Protein AF-A0A4V3BE65-F1 (afdb_monomer)

pLDDT: mean 71.2, std 16.47, range [29.58, 95.94]

Secondary structure (DSSP, 8-state):
--HHHHHHHHTHHHHHHHHT---SHHHHHHHHHHHHTT----HHHHHHHHHHHHHHHHHHHHHHHH-SS-EEEEEEEEEETTEEEEEEEEEEETTEEEEEEEE---PPEEEETTEEEETTSPBPP-HHHHHHHHHHHHHHHHHTTT----EEEEEEE-SPPP--

Foldseek 3Di:
DAPLVVVCVVCVVVVVVQVPDPALPPVLVVQVVCVVVVHDDDPVVNVVSVLQVVQLVVVVVVCVVVCPPKDKGAQDFDDDPNDTAHFGIWIGDRQAIETEAEDRDQWDWDQDPNFIATPVRHTDDDVVVSQVVNQVRVCVVCVVVVRDGHYHYDYDYRDDHPDD

Organism: NCBI:txid198482

Mean predicted aligned error: 10.56 Å

Sequence (164 aa):
MNLCTEFINQNVDSVRLLKGGVFLDHILLEMELLYARGVEVSMNQLAKERKGHAGERMVKESLEKIVEFSYTLSDILREFEGTFVQSDFIIVHFNRLAILEVKNHCRNYELKNDEWYFSNGHKGSNPFHQLDRAKGLLAKFLKSKDICIPVWGYIVRTNEVSKL

Solvent-accessible surface area (backbone atoms only — not comparable to full-atom values): 9512 Å² total; per-residue (Å²): 133,55,72,51,56,50,52,48,62,76,36,37,66,71,48,45,60,39,74,66,46,85,54,75,46,57,67,48,50,50,52,50,52,39,44,77,70,70,42,94,64,62,64,70,57,52,55,48,43,55,34,46,53,55,26,49,49,54,51,48,62,49,45,70,74,72,46,90,80,45,52,74,39,43,47,43,73,43,76,56,94,89,40,78,37,73,40,55,29,40,37,41,46,83,73,37,37,34,38,37,42,70,45,44,54,79,67,57,74,41,81,53,96,97,38,38,22,36,79,84,74,46,80,43,83,52,66,65,62,54,47,50,52,43,40,52,52,52,48,52,53,34,49,78,69,78,43,92,58,57,67,44,72,45,82,44,67,70,46,79,67,80,79,132

InterPro domains:
  IPR011528 Nuclease-related domain, NERD [PF08378] (51-156)
  IPR011528 Nuclease-related domain, NERD [PS50965] (51-161)

Structure (mmCIF, N/CA/C/O backbone):
data_AF-A0A4V3BE65-F1
#
_entry.id   AF-A0A4V3BE65-F1
#
loop_
_atom_site.group_PDB
_atom_site.id
_atom_site.type_symbol
_atom_site.label_atom_id
_atom_site.label_alt_id
_atom_site.label_comp_id
_atom_site.label_asym_id
_atom_site.label_entity_id
_atom_site.label_seq_id
_atom_site.pdbx_PDB_ins_code
_atom_site.Cartn_x
_atom_site.Cartn_y
_atom_site.Cartn_z
_atom_site.occupancy
_atom_site.B_iso_or_equiv
_atom_site.auth_seq_id
_atom_site.auth_comp_id
_atom_site.auth_asym_id
_atom_site.auth_atom_id
_atom_site.pdbx_PDB_model_num
ATOM 1 N N . MET A 1 1 ? -4.987 2.496 29.577 1.00 46.75 1 MET A N 1
ATOM 2 C CA . MET A 1 1 ? -4.156 2.219 28.385 1.00 46.75 1 MET A CA 1
ATOM 3 C C . MET A 1 1 ? -5.123 1.963 27.235 1.00 46.75 1 MET A C 1
ATOM 5 O O . MET A 1 1 ? -6.178 1.410 27.504 1.00 46.75 1 MET A O 1
ATOM 9 N N . ASN A 1 2 ? -4.882 2.460 26.018 1.00 55.72 2 ASN A N 1
ATOM 10 C CA . ASN A 1 2 ? -5.853 2.288 24.926 1.00 55.72 2 ASN A CA 1
ATOM 11 C C . ASN A 1 2 ? -5.733 0.867 24.339 1.00 55.72 2 ASN A C 1
ATOM 13 O O . ASN A 1 2 ? -4.612 0.374 24.223 1.00 55.72 2 ASN A O 1
ATOM 17 N N . LEU A 1 3 ? -6.844 0.234 23.938 1.00 52.50 3 LEU A N 1
ATOM 18 C CA . LEU A 1 3 ? -6.884 -1.144 23.397 1.00 52.50 3 LEU A CA 1
ATOM 19 C C . LEU A 1 3 ? -5.878 -1.358 22.253 1.00 52.50 3 LEU A C 1
ATOM 21 O O . LEU A 1 3 ? -5.257 -2.409 22.131 1.00 52.50 3 LEU A O 1
ATOM 25 N N . CYS A 1 4 ? -5.670 -0.321 21.441 1.00 50.12 4 CYS A N 1
ATOM 26 C CA . CYS A 1 4 ? -4.698 -0.327 20.354 1.00 50.12 4 CYS A CA 1
ATOM 27 C C . CYS A 1 4 ? -3.244 -0.409 20.862 1.00 50.12 4 CYS A C 1
ATOM 29 O O . CYS A 1 4 ? -2.430 -1.147 20.315 1.00 50.12 4 CYS A O 1
ATOM 31 N N . THR A 1 5 ? -2.923 0.298 21.949 1.00 51.31 5 THR A N 1
ATOM 32 C CA . THR A 1 5 ? -1.605 0.252 22.598 1.00 51.31 5 THR A CA 1
ATOM 33 C C . THR A 1 5 ? -1.352 -1.111 23.242 1.00 51.31 5 THR A C 1
ATOM 35 O O . THR A 1 5 ? -0.253 -1.641 23.122 1.00 51.31 5 THR A O 1
ATOM 38 N N . GLU A 1 6 ? -2.363 -1.711 23.875 1.00 55.38 6 GLU A N 1
ATOM 39 C CA . GLU A 1 6 ? -2.263 -3.066 24.436 1.00 55.38 6 GLU A CA 1
ATOM 40 C C . GLU A 1 6 ? -2.087 -4.124 23.345 1.00 55.38 6 GLU A C 1
ATOM 42 O O . GLU A 1 6 ? -1.207 -4.968 23.474 1.00 55.38 6 GLU A O 1
ATOM 47 N N . PHE A 1 7 ? -2.827 -4.037 22.234 1.00 57.66 7 PHE A N 1
ATOM 48 C CA . PHE A 1 7 ? -2.646 -4.930 21.087 1.00 57.66 7 PHE A CA 1
ATOM 49 C C . PHE A 1 7 ? -1.230 -4.846 20.508 1.00 57.66 7 PHE A C 1
ATOM 51 O O . PHE A 1 7 ? -0.598 -5.879 20.287 1.00 57.66 7 PHE A O 1
ATOM 58 N N . ILE A 1 8 ? -0.715 -3.629 20.293 1.00 54.06 8 ILE A N 1
ATOM 59 C CA . ILE A 1 8 ? 0.652 -3.424 19.801 1.00 54.06 8 ILE A CA 1
ATOM 60 C C . ILE A 1 8 ? 1.659 -4.000 20.792 1.00 54.06 8 ILE A C 1
ATOM 62 O O . ILE A 1 8 ? 2.555 -4.715 20.367 1.00 54.06 8 ILE A O 1
ATOM 66 N N . ASN A 1 9 ? 1.501 -3.746 22.093 1.00 51.25 9 ASN A N 1
ATOM 67 C CA . ASN A 1 9 ? 2.427 -4.222 23.123 1.00 51.25 9 ASN A CA 1
ATOM 68 C C . ASN A 1 9 ? 2.381 -5.745 23.321 1.00 51.25 9 ASN A C 1
ATOM 70 O O . ASN A 1 9 ? 3.418 -6.359 23.543 1.00 51.25 9 ASN A O 1
ATOM 74 N N . GLN A 1 10 ? 1.212 -6.375 23.207 1.00 52.00 10 GLN A N 1
ATOM 75 C CA . GLN A 1 10 ? 1.071 -7.836 23.281 1.00 52.00 10 GLN A CA 1
ATOM 76 C C . GLN A 1 10 ? 1.596 -8.534 22.027 1.00 52.00 10 GLN A C 1
ATOM 78 O O . GLN A 1 10 ? 2.021 -9.683 22.083 1.00 52.00 10 GLN A O 1
ATOM 83 N N . ASN A 1 11 ? 1.586 -7.834 20.896 1.00 48.34 11 ASN A N 1
ATOM 84 C CA . ASN A 1 11 ? 2.109 -8.330 19.634 1.00 48.34 11 ASN A CA 1
ATOM 85 C C . ASN A 1 11 ? 3.429 -7.643 19.279 1.00 48.34 11 ASN A C 1
ATOM 87 O O . ASN A 1 11 ? 3.802 -7.661 18.112 1.00 48.34 11 ASN A O 1
ATOM 91 N N . VAL A 1 12 ? 4.141 -7.041 20.246 1.00 41.53 12 VAL A N 1
ATOM 92 C CA . VAL A 1 12 ? 5.307 -6.183 19.967 1.00 41.53 12 VAL A CA 1
ATOM 93 C C . VAL A 1 12 ? 6.405 -6.955 19.260 1.00 41.53 12 VAL A C 1
ATOM 95 O O . VAL A 1 12 ? 7.106 -6.352 18.466 1.00 41.53 12 VAL A O 1
ATOM 98 N N . ASP A 1 13 ? 6.529 -8.263 19.479 1.00 33.94 13 ASP A N 1
ATOM 99 C CA . ASP A 1 13 ? 7.504 -9.102 18.779 1.00 33.94 13 ASP A CA 1
ATOM 100 C C . ASP A 1 13 ? 7.045 -9.441 17.352 1.00 33.94 13 ASP A C 1
ATOM 102 O O . ASP A 1 13 ? 7.825 -9.314 16.411 1.00 33.94 13 ASP A O 1
ATOM 106 N N . SER A 1 14 ? 5.754 -9.714 17.141 1.00 36.00 14 SER A N 1
ATOM 107 C CA . SER A 1 14 ? 5.130 -9.850 15.810 1.00 36.00 14 SER A CA 1
ATOM 108 C C . SER A 1 14 ? 5.117 -8.532 15.018 1.00 36.00 14 SER A C 1
ATOM 110 O O . SER A 1 14 ? 5.163 -8.536 13.791 1.00 36.00 14 SER A O 1
ATOM 112 N N . VAL A 1 15 ? 5.065 -7.398 15.720 1.00 35.31 15 VAL A N 1
ATOM 113 C CA . VAL A 1 15 ? 5.105 -6.022 15.204 1.00 35.31 15 VAL A CA 1
ATOM 114 C C . VAL A 1 15 ? 6.552 -5.525 15.059 1.00 35.31 15 VAL A C 1
ATOM 116 O O . VAL A 1 15 ? 6.846 -4.750 14.156 1.00 35.31 15 VAL A O 1
ATOM 119 N N . ARG A 1 16 ? 7.505 -6.004 15.865 1.00 30.75 16 ARG A N 1
ATOM 120 C CA . ARG A 1 16 ? 8.954 -5.798 15.674 1.00 30.75 16 ARG A CA 1
ATOM 121 C C . ARG A 1 16 ? 9.462 -6.591 14.480 1.00 30.75 16 ARG A C 1
ATOM 123 O O . ARG A 1 16 ? 10.265 -6.055 13.726 1.00 30.75 16 ARG A O 1
ATOM 130 N N . LEU A 1 17 ? 8.924 -7.789 14.247 1.00 32.31 17 LEU A N 1
ATOM 131 C CA . LEU A 1 17 ? 9.099 -8.527 12.993 1.00 32.31 17 LEU A CA 1
ATOM 132 C C . LEU A 1 17 ? 8.570 -7.736 11.778 1.00 32.31 17 LEU A C 1
ATOM 134 O O . LEU A 1 17 ? 9.067 -7.929 10.677 1.00 32.31 17 LEU A O 1
ATOM 138 N N . LEU A 1 18 ? 7.630 -6.800 11.975 1.00 36.31 18 LEU A N 1
ATOM 139 C CA . LEU A 1 18 ? 7.170 -5.853 10.947 1.00 36.31 18 LEU A CA 1
ATOM 140 C C . LEU A 1 18 ? 8.011 -4.565 10.867 1.00 36.31 18 LEU A C 1
ATOM 142 O O . LEU A 1 18 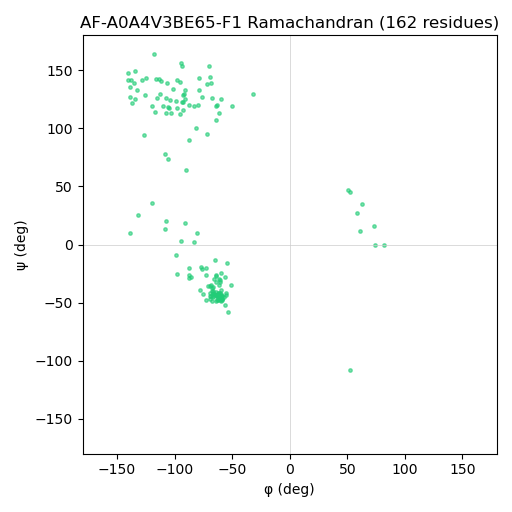? 8.101 -3.973 9.800 1.00 36.31 18 LEU A O 1
ATOM 146 N N . LYS A 1 19 ? 8.669 -4.136 11.955 1.00 33.97 19 LYS A N 1
ATOM 147 C CA . LYS A 1 19 ? 9.658 -3.037 11.931 1.00 33.97 19 LYS A CA 1
ATOM 148 C C . LYS A 1 19 ? 10.986 -3.432 11.275 1.00 33.97 19 LYS A C 1
ATOM 150 O O . LYS A 1 19 ? 11.751 -2.554 10.893 1.00 33.97 19 LYS A O 1
ATOM 155 N N . GLY A 1 20 ? 11.268 -4.732 11.181 1.00 29.58 20 GLY A N 1
ATOM 156 C CA . GLY A 1 20 ? 12.466 -5.288 10.545 1.00 29.58 20 GLY A CA 1
ATOM 157 C C . GLY A 1 20 ? 12.291 -5.684 9.076 1.00 29.58 20 GLY A C 1
ATOM 158 O O . GLY A 1 20 ? 13.223 -6.222 8.487 1.00 29.58 20 GLY A O 1
ATOM 159 N N . GLY A 1 21 ? 11.118 -5.453 8.483 1.00 34.25 21 GLY A N 1
ATOM 160 C CA . GLY A 1 21 ? 10.848 -5.804 7.093 1.00 34.25 21 GLY A CA 1
ATOM 161 C C . GLY A 1 21 ? 11.266 -4.691 6.144 1.00 34.25 21 GLY A C 1
ATOM 162 O O . GLY A 1 21 ? 10.466 -3.821 5.834 1.00 34.25 21 GLY A O 1
ATOM 163 N N . VAL A 1 22 ? 12.510 -4.725 5.674 1.00 38.78 22 VAL A N 1
ATOM 164 C CA . VAL A 1 22 ? 12.868 -4.127 4.381 1.00 38.78 22 VAL A CA 1
ATOM 165 C C . VAL A 1 22 ? 12.259 -5.045 3.323 1.00 38.78 22 VAL A C 1
ATOM 167 O O . VAL A 1 22 ? 12.850 -6.083 3.042 1.00 38.78 22 VAL A O 1
ATOM 170 N N . PHE A 1 23 ? 11.062 -4.761 2.803 1.00 47.72 23 PHE A N 1
ATOM 171 C CA . PHE A 1 23 ? 10.450 -5.658 1.811 1.00 47.72 23 PHE A CA 1
ATOM 172 C C . PHE A 1 23 ? 9.750 -4.988 0.627 1.00 47.72 23 PHE A C 1
ATOM 174 O O . PHE A 1 23 ? 9.189 -5.692 -0.209 1.00 47.72 23 PHE A O 1
ATOM 181 N N . LEU A 1 24 ? 9.902 -3.677 0.449 1.00 46.22 24 LEU A N 1
ATOM 182 C CA . LEU A 1 24 ? 9.754 -3.031 -0.860 1.00 46.22 24 LEU A CA 1
ATOM 183 C C . LEU A 1 24 ? 10.974 -3.247 -1.760 1.00 46.22 24 LEU A C 1
ATOM 185 O O . LEU A 1 24 ? 10.872 -3.181 -2.984 1.00 46.22 24 LEU A O 1
ATOM 189 N N . ASP A 1 25 ? 12.118 -3.597 -1.174 1.00 57.94 25 ASP A N 1
ATOM 190 C CA . ASP A 1 25 ? 13.360 -3.634 -1.933 1.00 57.94 25 ASP A CA 1
ATOM 191 C C . ASP A 1 25 ? 13.617 -4.959 -2.635 1.00 57.94 25 ASP A C 1
ATOM 193 O O . ASP A 1 25 ? 14.392 -4.942 -3.572 1.00 57.94 25 ASP A O 1
ATOM 197 N N . HIS A 1 26 ? 13.020 -6.103 -2.276 1.00 66.12 26 HIS A N 1
ATOM 198 C CA . HIS A 1 26 ? 13.521 -7.370 -2.837 1.00 66.12 26 HIS A CA 1
ATOM 199 C C . HIS A 1 26 ? 13.347 -7.458 -4.358 1.00 66.12 26 HIS A C 1
ATOM 201 O O . HIS A 1 26 ? 14.286 -7.844 -5.044 1.00 66.12 26 HIS A O 1
ATOM 207 N N . ILE A 1 27 ? 12.190 -7.062 -4.903 1.00 76.50 27 ILE A N 1
ATOM 208 C CA . ILE A 1 27 ? 11.957 -7.121 -6.355 1.00 76.50 27 ILE A CA 1
ATOM 209 C C . ILE A 1 27 ? 12.854 -6.111 -7.073 1.00 76.50 27 ILE A C 1
ATOM 211 O O . ILE A 1 27 ? 13.546 -6.475 -8.022 1.00 76.50 27 ILE A O 1
ATOM 215 N N . LEU A 1 28 ? 12.888 -4.855 -6.615 1.00 84.06 28 LEU A N 1
ATOM 216 C CA . LEU A 1 28 ? 13.738 -3.838 -7.228 1.00 84.06 28 LEU A CA 1
ATOM 217 C C . LEU A 1 28 ? 15.224 -4.203 -7.098 1.00 84.06 28 LEU A C 1
ATOM 219 O O . LEU A 1 28 ? 15.935 -4.185 -8.093 1.00 84.06 28 LEU A O 1
ATOM 223 N N . LEU A 1 29 ? 15.687 -4.590 -5.911 1.00 83.81 29 LEU A N 1
ATOM 224 C CA . LEU A 1 29 ? 17.059 -5.018 -5.631 1.00 83.81 29 LEU A CA 1
ATOM 225 C C . LEU A 1 29 ? 17.450 -6.226 -6.478 1.00 83.81 29 LEU A C 1
ATOM 227 O O . LEU A 1 29 ? 18.536 -6.239 -7.045 1.00 83.81 29 LEU A O 1
ATOM 231 N N . GLU A 1 30 ? 16.582 -7.229 -6.593 1.00 87.75 30 GLU A N 1
ATOM 232 C CA . GLU A 1 30 ? 16.820 -8.395 -7.438 1.00 87.75 30 GLU A CA 1
ATOM 233 C C . GLU A 1 30 ? 16.946 -7.983 -8.906 1.00 87.75 30 GLU A C 1
ATOM 235 O O . GLU A 1 30 ? 17.913 -8.362 -9.567 1.00 87.75 30 GLU A O 1
ATOM 240 N N . MET A 1 31 ? 16.043 -7.134 -9.401 1.00 87.88 31 MET A N 1
ATOM 241 C CA . MET A 1 31 ? 16.121 -6.612 -10.764 1.00 87.88 31 MET A CA 1
ATOM 242 C C . MET A 1 31 ? 17.386 -5.773 -11.004 1.00 87.88 31 MET A C 1
ATOM 244 O O . MET A 1 31 ? 18.019 -5.924 -12.047 1.00 87.88 31 MET A O 1
ATOM 248 N N . GLU A 1 32 ? 17.787 -4.925 -10.054 1.00 91.31 32 GLU A N 1
ATOM 249 C CA . GLU A 1 32 ? 19.025 -4.134 -10.113 1.00 91.31 32 GLU A CA 1
ATOM 250 C C . GLU A 1 32 ? 20.267 -5.029 -10.105 1.00 91.31 32 GLU A C 1
ATOM 252 O O . GLU A 1 32 ? 21.207 -4.799 -10.863 1.00 91.31 32 GLU A O 1
ATOM 257 N N . LEU A 1 33 ? 20.271 -6.083 -9.286 1.00 92.88 33 LEU A N 1
ATOM 258 C CA . LEU A 1 33 ? 21.357 -7.057 -9.215 1.00 92.88 33 LEU A CA 1
ATOM 259 C C . LEU A 1 33 ? 21.477 -7.876 -10.501 1.00 92.88 33 LEU A C 1
ATOM 261 O O . LEU A 1 33 ? 22.590 -8.124 -10.964 1.00 92.88 33 LEU A O 1
ATOM 265 N N . LEU A 1 34 ? 20.354 -8.314 -11.073 1.00 92.88 34 LEU A N 1
ATOM 266 C CA . LEU A 1 34 ? 20.3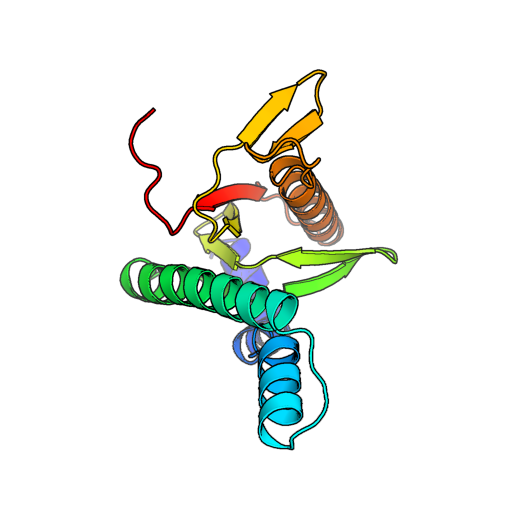24 -9.008 -12.361 1.00 92.88 34 LEU A CA 1
ATOM 267 C C . LEU A 1 34 ? 20.838 -8.088 -13.473 1.00 92.88 34 LEU A C 1
ATOM 269 O O . LEU A 1 34 ? 21.745 -8.471 -14.213 1.00 92.88 34 LEU A O 1
ATOM 273 N N . TYR A 1 35 ? 20.344 -6.850 -13.521 1.00 93.19 35 TYR A N 1
ATOM 274 C CA . TYR A 1 35 ? 20.786 -5.840 -14.478 1.00 93.19 35 TYR A CA 1
ATOM 275 C C . TYR A 1 35 ? 22.292 -5.548 -14.357 1.00 93.19 35 TYR A C 1
ATOM 277 O O . TYR A 1 35 ? 23.013 -5.576 -15.353 1.00 93.19 35 TYR A O 1
ATOM 285 N N . ALA A 1 36 ? 22.805 -5.354 -13.137 1.00 93.38 36 ALA A N 1
ATOM 286 C CA . ALA A 1 36 ? 24.227 -5.116 -12.878 1.00 93.38 36 ALA A CA 1
ATOM 287 C C . ALA A 1 36 ? 25.125 -6.308 -13.260 1.00 93.38 36 ALA A C 1
ATOM 289 O O . ALA A 1 36 ? 26.298 -6.122 -13.580 1.00 93.38 36 ALA A O 1
ATOM 290 N N . ARG A 1 37 ? 24.580 -7.531 -13.252 1.00 95.75 37 ARG A N 1
ATOM 291 C CA . ARG A 1 37 ? 25.264 -8.756 -13.699 1.00 95.75 37 ARG A CA 1
ATOM 292 C C . ARG A 1 37 ? 25.200 -8.975 -15.214 1.00 95.75 37 ARG A C 1
ATOM 294 O O . ARG A 1 37 ? 25.701 -9.989 -15.689 1.00 95.75 37 ARG A O 1
ATOM 301 N N . GLY A 1 38 ? 24.592 -8.056 -15.966 1.00 93.44 38 GLY A N 1
ATOM 302 C CA . GLY A 1 38 ? 24.404 -8.191 -17.411 1.00 93.44 38 GLY A CA 1
ATOM 303 C C . GLY A 1 38 ? 23.339 -9.219 -17.798 1.00 93.44 38 GLY A C 1
ATOM 304 O O . GLY A 1 38 ? 23.296 -9.637 -18.952 1.00 93.44 38 GLY A O 1
ATOM 305 N N . VAL A 1 39 ? 22.490 -9.639 -16.853 1.00 95.94 39 VAL A N 1
ATOM 306 C CA . VAL A 1 39 ? 21.319 -10.464 -17.162 1.00 95.94 39 VAL A CA 1
ATOM 307 C C . VAL A 1 39 ? 20.291 -9.583 -17.864 1.00 95.94 39 VAL A C 1
ATOM 309 O O . VAL A 1 39 ? 20.073 -8.435 -17.471 1.00 95.94 39 VAL A O 1
ATOM 312 N N . GLU A 1 40 ? 19.658 -10.110 -18.909 1.00 95.00 40 GLU A N 1
ATOM 313 C CA . GLU A 1 40 ? 18.596 -9.397 -19.611 1.00 95.00 40 GLU A CA 1
ATOM 314 C C . GLU A 1 40 ? 17.407 -9.157 -18.668 1.00 95.00 40 GLU A C 1
ATOM 316 O O . GLU A 1 40 ? 16.812 -10.088 -18.126 1.00 95.00 40 GLU A O 1
ATOM 321 N N . VAL A 1 41 ? 17.067 -7.884 -18.465 1.00 92.50 41 VAL A N 1
ATOM 322 C CA . VAL A 1 41 ? 15.951 -7.439 -17.625 1.00 92.50 41 VAL A CA 1
ATOM 323 C C . VAL A 1 41 ? 15.083 -6.488 -18.443 1.00 92.50 41 VAL A C 1
ATOM 325 O O . VAL A 1 41 ? 15.582 -5.647 -19.192 1.00 92.50 41 VAL A O 1
ATOM 328 N N . SER A 1 42 ? 13.761 -6.573 -18.281 1.00 94.50 42 SER A N 1
ATOM 329 C CA . SER A 1 42 ? 12.839 -5.616 -18.898 1.00 94.50 42 SER A CA 1
ATOM 330 C C . SER A 1 42 ? 13.065 -4.209 -18.335 1.00 94.50 42 SER A C 1
ATOM 332 O O . SER A 1 42 ? 12.660 -3.900 -17.213 1.00 94.50 42 SER A O 1
ATOM 334 N N . MET A 1 43 ? 13.666 -3.329 -19.140 1.00 91.69 43 MET A N 1
ATOM 335 C CA . MET A 1 43 ? 13.962 -1.946 -18.742 1.00 91.69 43 MET A CA 1
ATOM 336 C C . MET A 1 43 ? 12.705 -1.147 -18.386 1.00 91.69 43 MET A C 1
ATOM 338 O O . MET A 1 43 ? 12.734 -0.305 -17.490 1.00 91.69 43 MET A O 1
ATOM 342 N N . ASN A 1 44 ? 11.579 -1.441 -19.041 1.00 88.25 44 ASN A N 1
ATOM 343 C CA . ASN A 1 44 ? 10.292 -0.825 -18.722 1.00 88.25 44 ASN A CA 1
ATOM 344 C C . ASN A 1 44 ? 9.798 -1.235 -17.333 1.00 88.25 44 ASN A C 1
ATOM 346 O O . ASN A 1 44 ? 9.302 -0.393 -16.584 1.00 88.25 44 ASN A O 1
ATOM 350 N N . GLN A 1 45 ? 9.948 -2.515 -16.987 1.00 86.94 45 GLN A N 1
ATOM 351 C CA . GLN A 1 45 ? 9.568 -3.024 -15.676 1.00 86.94 45 GLN A CA 1
ATOM 352 C C . GLN A 1 45 ? 10.508 -2.477 -14.594 1.00 86.94 45 GLN A C 1
ATOM 354 O O . GLN A 1 45 ? 10.026 -1.953 -13.597 1.00 86.94 45 GLN A O 1
ATOM 359 N N . LEU A 1 46 ? 11.824 -2.458 -14.833 1.00 86.62 46 LEU A N 1
ATOM 360 C CA . LEU A 1 46 ? 12.798 -1.879 -13.899 1.00 86.62 46 LEU A CA 1
ATOM 361 C C . LEU A 1 46 ? 12.509 -0.393 -13.632 1.00 86.62 46 LEU A C 1
ATOM 363 O O . LEU A 1 46 ? 12.495 0.055 -12.489 1.00 86.62 46 LEU A O 1
ATOM 367 N N . ALA A 1 47 ? 12.214 0.381 -14.680 1.00 86.88 47 ALA A N 1
ATOM 368 C CA . ALA A 1 47 ? 11.851 1.789 -14.540 1.00 86.88 47 ALA A CA 1
ATOM 369 C C . ALA A 1 47 ? 10.535 1.995 -13.770 1.00 86.88 47 ALA A C 1
ATOM 371 O O . ALA A 1 47 ? 10.379 3.008 -13.084 1.00 86.88 47 ALA A O 1
ATOM 372 N N . LYS A 1 48 ? 9.582 1.063 -13.884 1.00 83.94 48 LYS A N 1
ATOM 373 C CA . LYS A 1 48 ? 8.333 1.083 -13.116 1.00 83.94 48 LYS A CA 1
ATOM 374 C C . LYS A 1 48 ? 8.594 0.803 -11.634 1.00 83.94 48 LYS A C 1
ATOM 376 O O . LYS A 1 48 ? 8.116 1.581 -10.814 1.00 83.94 48 LYS A O 1
ATOM 381 N N . GLU A 1 49 ? 9.382 -0.220 -11.309 1.00 84.44 49 GLU A N 1
ATOM 382 C CA . GLU A 1 49 ? 9.738 -0.553 -9.920 1.00 84.44 49 GLU A CA 1
ATOM 383 C C . GLU A 1 49 ? 10.530 0.582 -9.254 1.00 84.44 49 GLU A C 1
ATOM 385 O O . GLU A 1 49 ? 10.177 1.029 -8.166 1.00 84.44 49 GLU A O 1
ATOM 390 N N . ARG A 1 50 ? 11.508 1.175 -9.959 1.00 86.88 50 ARG A N 1
ATOM 391 C CA . ARG A 1 50 ? 12.231 2.373 -9.484 1.00 86.88 50 ARG A CA 1
ATOM 392 C C . ARG A 1 50 ? 11.290 3.527 -9.141 1.00 86.88 50 ARG A C 1
ATOM 394 O O . ARG A 1 50 ? 11.500 4.226 -8.151 1.00 86.88 50 ARG A O 1
ATOM 401 N N . LYS A 1 51 ? 10.263 3.754 -9.969 1.00 83.88 51 LYS A N 1
ATOM 402 C CA . LYS A 1 51 ? 9.257 4.795 -9.722 1.00 83.88 51 LYS A CA 1
ATOM 403 C C . LYS A 1 51 ? 8.385 4.459 -8.518 1.00 83.88 51 LYS A C 1
ATOM 405 O O . LYS A 1 51 ? 8.160 5.356 -7.715 1.00 83.88 51 LYS A O 1
ATOM 410 N N . GLY A 1 52 ? 7.915 3.218 -8.383 1.00 81.25 52 GLY A N 1
ATOM 411 C CA . GLY A 1 52 ? 7.159 2.766 -7.207 1.00 81.25 52 GLY A CA 1
ATOM 412 C C . GLY A 1 52 ? 7.927 3.047 -5.916 1.00 81.25 52 GLY A C 1
ATOM 413 O O . GLY A 1 52 ? 7.506 3.895 -5.127 1.00 81.25 52 GLY A O 1
ATOM 414 N N . HIS A 1 53 ? 9.139 2.493 -5.835 1.00 82.81 53 HIS A N 1
ATOM 415 C CA . HIS A 1 53 ? 10.045 2.651 -4.700 1.00 82.81 53 HIS A CA 1
ATOM 416 C C . HIS A 1 53 ? 10.345 4.123 -4.368 1.00 82.81 53 HIS A C 1
ATOM 418 O O . HIS A 1 53 ? 10.308 4.534 -3.210 1.00 82.81 53 HIS A O 1
ATOM 424 N N . ALA A 1 54 ? 10.596 4.970 -5.376 1.00 84.94 54 ALA A N 1
ATOM 425 C CA . ALA A 1 54 ? 10.836 6.396 -5.141 1.00 84.94 54 ALA A CA 1
ATOM 426 C C . ALA A 1 54 ? 9.636 7.108 -4.488 1.00 84.94 54 ALA A C 1
ATOM 428 O O . ALA A 1 54 ? 9.821 8.023 -3.685 1.00 84.94 54 ALA A O 1
ATOM 429 N N . GLY A 1 55 ? 8.408 6.700 -4.821 1.00 83.06 55 GLY A N 1
ATOM 430 C CA . GLY A 1 55 ? 7.204 7.262 -4.214 1.00 83.06 55 GLY A CA 1
ATOM 431 C C . GLY A 1 55 ? 7.016 6.801 -2.781 1.00 83.06 55 GLY A C 1
ATOM 432 O O . GLY A 1 55 ? 6.789 7.619 -1.894 1.00 83.06 55 GLY A O 1
ATOM 433 N N . GLU A 1 56 ? 7.144 5.501 -2.539 1.00 82.94 56 GLU A N 1
ATOM 434 C CA . GLU A 1 56 ? 7.029 4.934 -1.193 1.00 82.94 56 GLU A CA 1
ATOM 435 C C . GLU A 1 56 ? 8.077 5.538 -0.260 1.00 82.94 56 GLU A C 1
ATOM 437 O O . GLU A 1 56 ? 7.743 5.964 0.844 1.00 82.94 56 GLU A O 1
ATOM 442 N N . ARG A 1 57 ? 9.317 5.701 -0.736 1.00 82.56 57 ARG A N 1
ATOM 443 C CA . ARG A 1 57 ? 10.376 6.394 0.003 1.00 82.56 57 ARG A CA 1
ATOM 444 C C . ARG A 1 57 ? 9.989 7.826 0.373 1.00 82.56 57 ARG A C 1
ATOM 446 O O . ARG A 1 57 ? 10.169 8.218 1.522 1.00 82.56 57 ARG A O 1
ATOM 453 N N . MET A 1 58 ? 9.419 8.593 -0.557 1.00 82.94 58 MET A N 1
ATOM 454 C CA . MET A 1 58 ? 8.966 9.963 -0.284 1.00 82.94 58 MET A CA 1
ATOM 455 C C . MET A 1 58 ? 7.868 10.002 0.789 1.00 82.94 58 MET A C 1
ATOM 457 O O . MET A 1 58 ? 7.891 10.865 1.670 1.00 82.94 58 MET A O 1
ATOM 461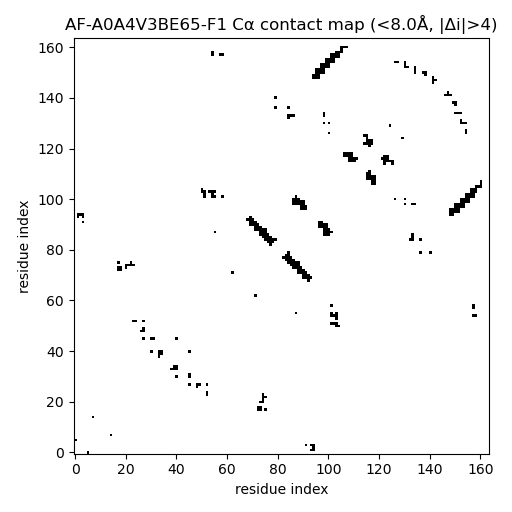 N N . VAL A 1 59 ? 6.915 9.066 0.746 1.00 82.56 59 VAL A N 1
ATOM 462 C CA . VAL A 1 59 ? 5.861 8.968 1.768 1.00 82.56 59 VAL A CA 1
ATOM 463 C C . VAL A 1 59 ? 6.459 8.568 3.108 1.00 82.56 59 VAL A C 1
ATOM 465 O O . VAL A 1 59 ? 6.161 9.215 4.108 1.00 82.56 59 VAL A O 1
ATOM 468 N N . LYS A 1 60 ? 7.350 7.575 3.134 1.00 80.31 60 LYS A N 1
ATOM 469 C CA . LYS A 1 60 ? 8.045 7.127 4.343 1.00 80.31 60 LYS A CA 1
ATOM 470 C C . LYS A 1 60 ? 8.799 8.269 5.024 1.00 80.31 60 LYS A C 1
ATOM 472 O O . LYS A 1 60 ? 8.541 8.543 6.191 1.00 80.31 60 LYS A O 1
ATOM 477 N N . GLU A 1 61 ? 9.638 8.992 4.281 1.00 80.00 61 GLU A N 1
ATOM 478 C CA . GLU A 1 61 ? 10.388 10.154 4.785 1.00 80.00 61 GLU A CA 1
ATOM 479 C C . GLU A 1 61 ? 9.458 11.274 5.290 1.00 80.00 61 GLU A C 1
ATOM 481 O O . GLU A 1 61 ? 9.810 12.025 6.200 1.00 80.00 61 GLU A O 1
ATOM 486 N N . SER A 1 62 ? 8.262 11.405 4.706 1.00 79.75 62 SER A N 1
ATOM 487 C CA . SER A 1 62 ? 7.250 12.377 5.144 1.00 79.75 62 SER A CA 1
ATOM 488 C C . SER A 1 62 ? 6.557 11.932 6.433 1.00 79.75 62 SER A C 1
ATOM 490 O O . SER A 1 62 ? 6.367 12.737 7.343 1.00 79.75 62 SER A O 1
ATOM 492 N N . LEU A 1 63 ? 6.216 10.645 6.541 1.00 76.56 63 LEU A N 1
ATOM 493 C CA . LEU A 1 63 ? 5.628 10.056 7.741 1.00 76.56 63 LEU A CA 1
ATOM 494 C C . LEU A 1 63 ? 6.602 10.118 8.920 1.00 76.56 63 LEU A C 1
ATOM 496 O O . LEU A 1 63 ? 6.204 10.534 10.001 1.00 76.56 63 LEU A O 1
ATOM 500 N N . GLU A 1 64 ? 7.882 9.807 8.719 1.00 74.31 64 GLU A N 1
ATOM 501 C CA . GLU A 1 64 ? 8.912 9.887 9.767 1.00 74.31 64 GLU A CA 1
ATOM 502 C C . GLU A 1 64 ? 9.025 11.287 10.401 1.00 74.31 64 GLU A C 1
ATOM 504 O O . GLU A 1 64 ? 9.374 11.401 11.572 1.00 74.31 64 GLU A O 1
ATOM 509 N N . LYS A 1 65 ?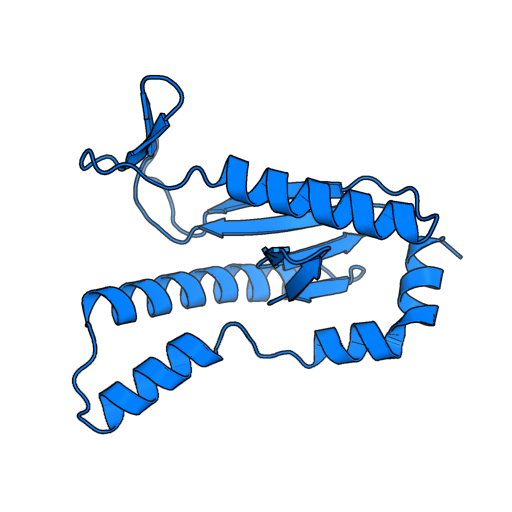 8.681 12.352 9.662 1.00 71.88 65 LYS A N 1
ATOM 510 C CA . LYS A 1 65 ? 8.708 13.744 10.153 1.00 71.88 65 LYS A CA 1
ATOM 511 C C . LYS A 1 65 ? 7.438 14.175 10.886 1.00 71.88 65 LYS A C 1
ATOM 513 O O . LYS A 1 65 ? 7.489 15.096 11.692 1.00 71.88 65 LYS A O 1
ATOM 518 N N . ILE A 1 66 ? 6.295 13.577 10.557 1.00 68.62 66 ILE A N 1
ATOM 519 C CA . ILE A 1 66 ? 4.972 13.997 11.054 1.00 68.62 66 ILE A CA 1
ATOM 520 C C . ILE A 1 66 ? 4.535 13.133 12.244 1.00 68.62 66 ILE A C 1
ATOM 522 O O . ILE A 1 66 ? 3.723 13.542 13.074 1.00 68.62 66 ILE A O 1
ATOM 526 N N . VAL A 1 67 ? 5.052 11.911 12.322 1.00 61.25 67 VAL A N 1
ATOM 527 C CA . VAL A 1 67 ? 4.470 10.847 13.126 1.00 61.25 67 VAL A CA 1
ATOM 528 C C . VAL A 1 67 ? 5.297 10.610 14.390 1.00 61.25 67 VAL A C 1
ATOM 530 O O . VAL A 1 67 ? 5.991 9.612 14.534 1.00 61.25 67 VAL A O 1
ATOM 533 N N . GLU A 1 68 ? 5.194 11.532 15.343 1.00 55.91 68 GLU A N 1
ATOM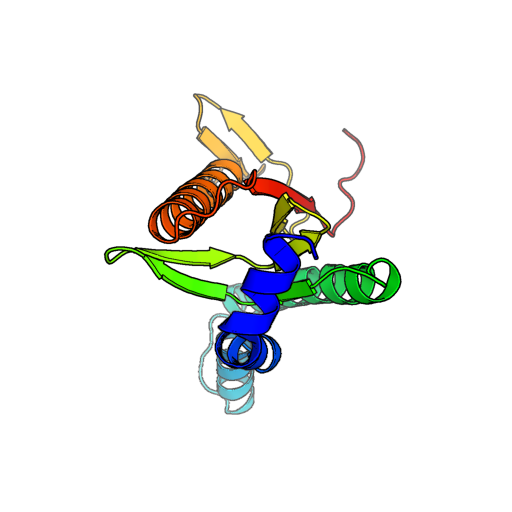 534 C CA . GLU A 1 68 ? 5.901 11.423 16.630 1.00 55.91 68 GLU A CA 1
ATOM 535 C C . GLU A 1 68 ? 5.229 10.402 17.586 1.00 55.91 68 GLU A C 1
ATOM 537 O O . GLU A 1 68 ? 5.875 9.836 18.464 1.00 55.91 68 GLU A O 1
ATOM 542 N N . PHE A 1 69 ? 3.937 10.089 17.370 1.00 49.16 69 PHE A N 1
ATOM 543 C CA . PHE A 1 69 ? 3.105 9.240 18.251 1.00 49.16 69 PHE A CA 1
ATOM 544 C C . PHE A 1 69 ? 2.312 8.144 17.525 1.00 49.16 69 PHE A C 1
ATOM 546 O O . PHE A 1 69 ? 1.241 7.732 17.982 1.00 49.16 69 PHE A O 1
ATOM 553 N N . SER A 1 70 ? 2.766 7.693 16.359 1.00 56.94 70 SER A N 1
ATOM 554 C CA . SER A 1 70 ? 2.051 6.646 15.630 1.00 56.94 70 SER A CA 1
ATOM 555 C C . SER A 1 70 ? 2.993 5.572 15.104 1.00 56.94 70 SER A C 1
ATOM 557 O O . SER A 1 70 ? 4.169 5.816 14.843 1.00 56.94 70 SER A O 1
ATOM 559 N N . TYR A 1 71 ? 2.474 4.351 15.014 1.00 62.78 71 TYR A N 1
ATOM 560 C CA . TYR A 1 71 ? 3.231 3.213 14.517 1.00 62.78 71 TYR A CA 1
ATOM 561 C C . TYR A 1 71 ? 2.926 3.052 13.036 1.00 62.78 71 TYR A C 1
ATOM 563 O O . TYR A 1 71 ? 1.804 2.706 12.671 1.00 62.78 71 TYR A O 1
ATOM 571 N N . THR A 1 72 ? 3.926 3.296 12.197 1.00 59.97 72 THR A N 1
ATOM 572 C CA . THR A 1 72 ? 3.855 2.996 10.769 1.00 59.97 72 THR A CA 1
ATOM 573 C C . THR A 1 72 ? 4.434 1.609 10.538 1.00 59.97 72 THR A C 1
ATOM 575 O O . THR A 1 72 ? 5.579 1.335 10.900 1.00 59.97 72 THR A O 1
ATOM 578 N N . LEU A 1 73 ? 3.632 0.732 9.952 1.00 65.44 73 LEU A N 1
ATOM 579 C CA . LEU A 1 73 ? 4.072 -0.526 9.373 1.00 65.44 73 LEU A CA 1
ATOM 580 C C . LEU A 1 73 ? 4.146 -0.316 7.864 1.00 65.44 73 LEU A C 1
ATOM 582 O O . LEU A 1 73 ? 3.209 0.242 7.301 1.00 65.44 73 LEU A O 1
ATOM 586 N N . SER A 1 74 ? 5.221 -0.740 7.218 1.00 59.44 74 SER A N 1
ATOM 587 C CA . SER A 1 74 ? 5.341 -0.709 5.761 1.00 59.44 74 SER A CA 1
ATOM 588 C C . SER A 1 74 ? 5.510 -2.125 5.223 1.00 59.44 74 SER A C 1
ATOM 590 O O . SER A 1 74 ? 5.795 -3.049 5.988 1.00 59.44 74 SER A O 1
ATOM 592 N N . ASP A 1 75 ? 5.307 -2.293 3.922 1.00 59.81 75 ASP A N 1
ATOM 593 C CA . ASP A 1 75 ? 5.724 -3.494 3.185 1.00 59.81 75 ASP A CA 1
ATOM 594 C C . ASP A 1 75 ? 5.011 -4.758 3.684 1.00 59.81 75 ASP A C 1
ATOM 596 O O . ASP A 1 75 ? 5.568 -5.858 3.750 1.00 59.81 75 ASP A O 1
ATOM 600 N N . ILE A 1 76 ? 3.748 -4.604 4.087 1.00 63.66 76 ILE A N 1
ATOM 601 C CA . ILE A 1 76 ? 2.986 -5.708 4.652 1.00 63.66 76 ILE A CA 1
ATOM 602 C C . ILE A 1 76 ? 2.456 -6.552 3.505 1.00 63.66 76 ILE A C 1
ATOM 604 O O . ILE A 1 76 ? 1.421 -6.230 2.929 1.00 63.66 76 ILE A O 1
ATOM 608 N N . LEU A 1 77 ? 3.136 -7.667 3.236 1.00 58.34 77 LEU A N 1
ATOM 609 C CA . LEU A 1 77 ? 2.561 -8.805 2.531 1.00 58.34 77 LEU A CA 1
ATOM 610 C C . LEU A 1 77 ? 1.989 -9.787 3.559 1.00 58.34 77 LEU A C 1
ATOM 612 O O . LEU A 1 77 ? 2.711 -10.351 4.390 1.00 58.34 77 LEU A O 1
ATOM 616 N N . ARG A 1 78 ? 0.671 -9.981 3.537 1.00 60.56 78 ARG A N 1
ATOM 617 C CA . ARG A 1 78 ? -0.015 -10.911 4.442 1.00 60.56 78 ARG A CA 1
ATOM 618 C C . ARG A 1 78 ? -0.977 -11.794 3.683 1.00 60.56 78 ARG A C 1
ATOM 620 O O . ARG A 1 78 ? -1.789 -11.303 2.907 1.00 60.56 78 ARG A O 1
ATOM 627 N N . GLU A 1 79 ? -0.907 -13.084 3.966 1.00 58.12 79 GLU A N 1
ATOM 628 C CA . GLU A 1 79 ? -1.921 -14.035 3.546 1.00 58.12 79 GLU A CA 1
ATOM 629 C C . GLU A 1 79 ? -3.076 -14.014 4.550 1.00 58.12 79 GLU A C 1
ATOM 631 O O . GLU A 1 79 ? -2.903 -14.305 5.734 1.00 58.12 79 GLU A O 1
ATOM 636 N N . PHE A 1 80 ? -4.261 -13.662 4.071 1.00 59.97 80 PHE A N 1
ATOM 637 C CA . PHE A 1 80 ? -5.508 -13.806 4.804 1.00 59.97 80 PHE A CA 1
ATOM 638 C C . PHE A 1 80 ? -6.396 -14.776 4.040 1.00 59.97 80 PHE A C 1
ATOM 640 O O . PHE A 1 80 ? -6.822 -14.475 2.928 1.00 59.97 80 PHE A O 1
ATOM 647 N N . GLU A 1 81 ? -6.659 -15.941 4.638 1.00 61.53 81 GLU A N 1
ATOM 648 C CA . GLU A 1 81 ? -7.546 -16.968 4.067 1.00 61.53 81 GLU A CA 1
ATOM 649 C C . GLU A 1 81 ? -7.176 -17.347 2.618 1.00 61.53 81 GLU A C 1
ATOM 651 O O . GLU A 1 81 ? -8.033 -17.403 1.738 1.00 61.53 81 GLU A O 1
ATOM 656 N N . GLY A 1 82 ? -5.885 -17.553 2.342 1.00 61.03 82 GLY A N 1
ATOM 657 C CA . GLY A 1 82 ? -5.402 -17.879 0.996 1.00 61.03 82 GLY A CA 1
ATOM 658 C C . GLY A 1 82 ? -5.216 -16.678 0.064 1.00 61.03 82 GLY A C 1
ATOM 659 O O . GLY A 1 82 ? -4.812 -16.857 -1.082 1.00 61.03 82 GLY A O 1
ATOM 660 N N . THR A 1 83 ? -5.504 -15.451 0.514 1.00 58.50 83 THR A N 1
ATOM 661 C CA . THR A 1 83 ? -5.340 -14.232 -0.292 1.00 58.50 83 THR A CA 1
ATOM 662 C C . THR A 1 83 ? -4.190 -13.383 0.228 1.00 58.50 83 THR A C 1
ATOM 664 O O . THR A 1 83 ? -4.246 -12.877 1.348 1.00 58.50 83 THR A O 1
ATOM 667 N N . PHE A 1 84 ? -3.175 -13.163 -0.606 1.00 61.22 84 PHE A N 1
ATOM 668 C CA . PHE A 1 84 ? -2.109 -12.212 -0.310 1.00 61.22 84 PHE A CA 1
ATOM 669 C C . PHE A 1 84 ? -2.586 -10.773 -0.516 1.00 61.22 84 PHE A C 1
ATOM 671 O O . PHE A 1 84 ? -3.088 -10.409 -1.580 1.00 61.22 84 PHE A O 1
ATOM 678 N N . VAL A 1 85 ? -2.406 -9.949 0.509 1.00 63.53 85 VAL A N 1
ATOM 679 C CA . VAL A 1 85 ? -2.636 -8.506 0.471 1.00 63.53 85 VAL A CA 1
ATOM 680 C C . VAL A 1 85 ? -1.311 -7.818 0.692 1.00 63.53 85 VAL A C 1
ATOM 682 O O . VAL A 1 85 ? -0.650 -8.080 1.696 1.00 63.53 85 VAL A O 1
ATOM 685 N N . GLN A 1 86 ? -0.968 -6.932 -0.235 1.00 66.25 86 GLN A N 1
ATOM 686 C CA . GLN A 1 86 ? 0.088 -5.952 -0.055 1.00 66.25 86 GLN A CA 1
ATOM 687 C C . GLN A 1 86 ? -0.537 -4.635 0.414 1.00 66.25 86 GLN A C 1
ATOM 689 O O . GLN A 1 86 ? -1.623 -4.256 -0.031 1.00 66.25 86 GLN A O 1
ATOM 694 N N . SER A 1 87 ? 0.112 -3.956 1.348 1.00 72.31 87 SER A N 1
ATOM 695 C CA . SER A 1 87 ? -0.217 -2.582 1.725 1.00 72.31 87 SER A CA 1
ATOM 696 C C . SER A 1 87 ? 1.075 -1.814 1.935 1.00 72.31 87 SER A C 1
ATOM 698 O O . SER A 1 87 ? 1.920 -2.261 2.714 1.00 72.31 87 SER A O 1
ATOM 700 N N . ASP A 1 88 ? 1.206 -0.672 1.258 1.00 75.25 88 ASP A N 1
ATOM 701 C CA . ASP A 1 88 ? 2.446 0.108 1.274 1.00 75.25 88 ASP A CA 1
ATOM 702 C C . ASP A 1 88 ? 2.703 0.674 2.670 1.00 75.25 88 ASP A C 1
ATOM 704 O O . ASP A 1 88 ? 3.802 0.537 3.202 1.00 75.25 88 ASP A O 1
ATOM 708 N N . PHE A 1 89 ? 1.665 1.228 3.314 1.00 79.94 89 PHE A N 1
ATOM 709 C CA . PHE A 1 89 ? 1.736 1.644 4.715 1.00 79.94 89 PHE A CA 1
ATOM 710 C C . PHE A 1 89 ? 0.452 1.332 5.488 1.00 79.94 89 PHE A C 1
ATOM 712 O O . PHE A 1 89 ? -0.656 1.546 5.002 1.00 79.94 89 PHE A O 1
ATOM 719 N N . ILE A 1 90 ? 0.597 0.906 6.741 1.00 81.25 90 ILE A N 1
ATOM 720 C CA . ILE A 1 90 ? -0.463 0.863 7.748 1.00 81.25 90 ILE A CA 1
ATOM 721 C C . ILE A 1 90 ? -0.041 1.748 8.915 1.00 81.25 90 ILE A C 1
ATOM 723 O O . ILE A 1 90 ? 0.961 1.494 9.576 1.00 81.25 90 ILE A O 1
ATOM 727 N N . ILE A 1 91 ? -0.828 2.778 9.185 1.00 79.31 91 ILE A N 1
ATOM 728 C CA . ILE A 1 91 ? -0.603 3.738 10.258 1.00 79.31 91 ILE A CA 1
ATOM 729 C C . ILE A 1 91 ? -1.560 3.422 11.397 1.00 79.31 91 ILE A C 1
ATOM 731 O O . ILE A 1 91 ? -2.780 3.407 11.210 1.00 79.31 91 ILE A O 1
ATOM 735 N N . VAL A 1 92 ? -1.007 3.209 12.587 1.00 76.81 92 VAL A N 1
ATOM 736 C CA . VAL A 1 92 ? -1.773 3.051 13.821 1.00 76.81 92 VAL A CA 1
ATOM 737 C C . VAL A 1 92 ? -1.706 4.335 14.627 1.00 76.81 92 VAL A C 1
ATOM 739 O O . VAL A 1 92 ? -0.648 4.690 15.147 1.00 76.81 92 VAL A O 1
ATOM 742 N N . HIS A 1 93 ? -2.843 5.018 14.759 1.00 70.94 93 HIS A N 1
ATOM 743 C CA . HIS A 1 93 ? -2.926 6.279 15.485 1.00 70.94 93 HIS A CA 1
ATOM 744 C C . HIS A 1 93 ? -4.176 6.329 16.369 1.00 70.94 93 HIS A C 1
ATOM 746 O O . HIS A 1 93 ? -5.310 6.191 15.903 1.00 70.94 93 HIS A O 1
ATOM 752 N N . PHE A 1 94 ? -3.961 6.526 17.672 1.00 72.81 94 PHE A N 1
ATOM 753 C CA . PHE A 1 94 ? -4.987 6.441 18.714 1.00 72.81 94 PHE A CA 1
ATOM 754 C C . PHE A 1 94 ? -5.789 5.128 18.676 1.00 72.81 94 PHE A C 1
ATOM 756 O O . PHE A 1 94 ? -5.275 4.091 19.080 1.00 72.81 94 PHE A O 1
ATOM 763 N N . ASN A 1 95 ? -7.056 5.179 18.251 1.00 76.44 95 ASN A N 1
ATOM 764 C CA . ASN A 1 95 ? -7.964 4.033 18.144 1.00 76.44 95 ASN A CA 1
ATOM 765 C C . ASN A 1 95 ? -8.425 3.830 16.694 1.00 76.44 95 ASN A C 1
ATOM 767 O O . ASN A 1 95 ? -9.597 3.557 16.439 1.00 76.44 95 ASN A O 1
ATOM 771 N N . ARG A 1 96 ? -7.537 4.096 15.733 1.00 77.56 96 ARG A N 1
ATOM 772 C CA . ARG A 1 96 ? -7.818 4.016 14.298 1.00 77.56 96 ARG A CA 1
ATOM 773 C C . ARG A 1 96 ? -6.624 3.417 13.567 1.00 77.56 96 ARG A C 1
ATOM 775 O O . ARG A 1 96 ? -5.475 3.647 13.945 1.00 77.56 96 ARG A O 1
ATOM 782 N N . LEU A 1 97 ? -6.928 2.699 12.494 1.00 85.25 97 LEU A N 1
ATOM 783 C CA . LEU A 1 97 ? -5.951 2.254 11.510 1.00 85.25 97 LEU A CA 1
ATOM 784 C C . LEU A 1 97 ? -6.195 2.979 10.195 1.00 85.25 97 LEU A C 1
ATOM 786 O O . LEU A 1 97 ? -7.345 3.160 9.796 1.00 85.25 97 LEU A O 1
ATOM 790 N N . ALA A 1 98 ? -5.125 3.364 9.514 1.00 83.88 98 ALA A N 1
ATOM 791 C CA . ALA A 1 98 ? -5.180 3.889 8.160 1.00 83.88 98 ALA A CA 1
ATOM 792 C C . ALA A 1 98 ? -4.252 3.080 7.258 1.00 83.88 98 ALA A C 1
ATOM 794 O O . ALA A 1 9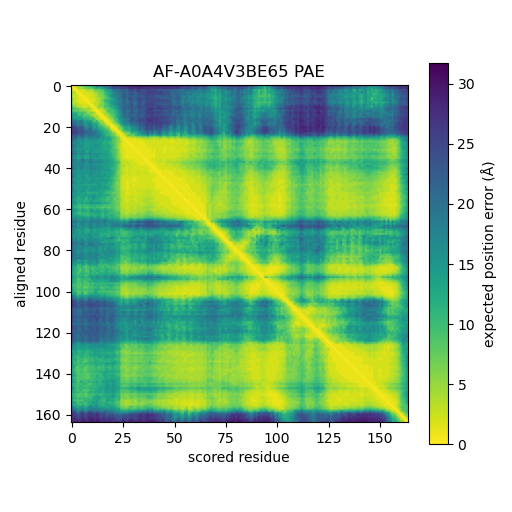8 ? -3.085 2.906 7.584 1.00 83.88 98 ALA A O 1
ATOM 795 N N . ILE A 1 99 ? -4.766 2.604 6.129 1.00 85.81 99 ILE A N 1
ATOM 796 C CA . ILE A 1 99 ? -3.967 2.028 5.049 1.00 85.81 99 ILE A CA 1
ATOM 797 C C . ILE A 1 99 ? -3.652 3.148 4.059 1.00 85.81 99 ILE A C 1
ATOM 799 O O . ILE A 1 99 ? -4.566 3.854 3.624 1.00 85.81 99 ILE A O 1
ATOM 803 N N . LEU A 1 100 ? -2.383 3.320 3.706 1.00 84.31 100 LEU A N 1
ATOM 804 C CA . LEU A 1 100 ? -1.970 4.189 2.613 1.00 84.31 100 LEU A CA 1
ATOM 805 C C . LEU A 1 100 ? -1.507 3.330 1.441 1.00 84.31 100 LEU A C 1
ATOM 807 O O . LEU A 1 100 ? -0.619 2.496 1.596 1.00 84.31 100 LEU A O 1
ATOM 811 N N . GLU A 1 101 ? -2.103 3.583 0.283 1.00 83.88 101 GLU A N 1
ATOM 812 C CA . GLU A 1 101 ? -1.695 3.041 -1.010 1.00 83.88 101 GLU A CA 1
ATOM 813 C C . GLU A 1 101 ? -0.988 4.155 -1.791 1.00 83.88 101 GLU A C 1
ATOM 815 O O . GLU A 1 101 ? -1.595 5.184 -2.109 1.00 83.88 101 GLU A O 1
ATOM 820 N N . VAL A 1 102 ? 0.289 3.981 -2.107 1.00 83.00 102 VAL A N 1
ATOM 821 C CA . VAL A 1 102 ? 1.119 4.971 -2.787 1.00 83.00 102 VAL A CA 1
ATOM 822 C C . VAL A 1 102 ? 1.070 4.762 -4.294 1.00 83.00 102 VAL A C 1
ATOM 824 O O . VAL A 1 102 ? 1.271 3.677 -4.832 1.00 83.00 102 VAL A O 1
ATOM 827 N N . LYS A 1 103 ? 0.805 5.844 -5.029 1.00 82.44 103 LYS A N 1
ATOM 828 C CA . LYS A 1 103 ? 0.760 5.826 -6.494 1.00 82.44 103 LYS A CA 1
ATOM 829 C C . LYS A 1 103 ? 1.664 6.898 -7.082 1.00 82.44 103 LYS A C 1
ATOM 831 O O . LYS A 1 103 ? 1.240 8.027 -7.343 1.00 82.44 103 LYS A O 1
ATOM 836 N N . ASN A 1 104 ? 2.896 6.506 -7.401 1.00 75.31 104 ASN A N 1
ATOM 837 C CA . ASN A 1 104 ? 3.905 7.393 -7.979 1.00 75.31 104 ASN A CA 1
ATOM 838 C C . ASN A 1 104 ? 3.892 7.430 -9.513 1.00 75.31 104 ASN A C 1
ATOM 840 O O . ASN A 1 104 ? 4.830 7.021 -10.199 1.00 75.31 104 ASN A O 1
ATOM 844 N N . HIS A 1 105 ? 2.794 7.912 -10.081 1.00 67.81 105 HIS A N 1
ATOM 845 C CA . HIS A 1 105 ? 2.632 8.007 -11.530 1.00 67.81 105 HIS A CA 1
ATOM 846 C C . HIS A 1 105 ? 1.955 9.323 -11.920 1.00 67.81 105 HIS A C 1
ATOM 848 O O . HIS A 1 105 ? 0.965 9.744 -11.319 1.00 67.81 105 HIS A O 1
ATOM 854 N N . CYS A 1 106 ? 2.491 9.966 -12.958 1.00 57.72 106 CYS A N 1
ATOM 855 C CA . CYS A 1 106 ? 2.031 11.269 -13.450 1.00 57.72 106 CYS A CA 1
ATOM 856 C C . CYS A 1 106 ? 0.782 11.176 -14.341 1.00 57.72 106 CYS A C 1
ATOM 858 O O . CYS A 1 106 ? 0.454 12.126 -15.041 1.00 57.72 106 CYS A O 1
ATOM 860 N N . ARG A 1 107 ? 0.130 10.010 -14.415 1.00 64.88 107 ARG A N 1
ATOM 861 C CA . ARG A 1 107 ? -0.971 9.797 -15.356 1.00 64.88 107 ARG A CA 1
ATOM 862 C C . ARG A 1 107 ? -2.298 10.151 -14.709 1.00 64.88 107 ARG A C 1
ATOM 864 O O . ARG A 1 107 ? -2.596 9.706 -13.598 1.00 64.88 107 ARG A O 1
ATOM 871 N N . ASN A 1 108 ? -3.100 10.917 -15.433 1.00 62.31 108 ASN A N 1
ATOM 872 C CA . ASN A 1 108 ? -4.502 11.088 -15.105 1.00 62.31 108 ASN A CA 1
ATOM 873 C C . ASN A 1 108 ? -5.238 9.777 -15.374 1.00 62.31 108 ASN A C 1
ATOM 875 O O . ASN A 1 108 ? -4.902 9.030 -16.300 1.00 62.31 108 ASN A O 1
ATOM 879 N N . TYR A 1 109 ? -6.211 9.507 -14.516 1.00 66.94 109 TYR A N 1
ATOM 880 C CA . TYR A 1 109 ? -7.160 8.438 -14.730 1.00 66.94 109 TYR A CA 1
ATOM 881 C C . TYR A 1 109 ? -8.433 9.016 -15.331 1.00 66.94 109 TYR A C 1
ATOM 883 O O . TYR A 1 109 ? -8.884 10.081 -14.917 1.00 66.94 109 TYR A O 1
ATOM 891 N N . GLU A 1 110 ? -9.026 8.275 -16.252 1.00 70.44 110 GLU A N 1
ATOM 892 C CA . GLU A 1 110 ? -10.364 8.520 -16.767 1.00 70.44 110 GLU A CA 1
ATOM 893 C C . GLU A 1 110 ? -11.268 7.372 -16.320 1.00 70.44 110 GLU A C 1
ATOM 895 O O . GLU A 1 110 ? -10.929 6.201 -16.505 1.00 70.44 110 GLU A O 1
ATOM 900 N N . LEU A 1 111 ? -12.417 7.703 -15.734 1.00 69.31 111 LEU A N 1
ATOM 901 C CA . LEU A 1 111 ? -13.461 6.727 -15.442 1.00 69.31 111 LEU A CA 1
ATOM 902 C C . LEU A 1 111 ? -14.367 6.608 -16.672 1.00 69.31 111 LEU A C 1
ATOM 904 O O . LEU A 1 111 ? -14.966 7.597 -17.094 1.00 69.31 111 LEU A O 1
ATOM 908 N N . LYS A 1 112 ? -14.467 5.411 -17.255 1.00 71.62 112 LYS A N 1
ATOM 909 C CA . LYS A 1 112 ? -15.380 5.111 -18.369 1.00 71.62 112 LYS A CA 1
ATOM 910 C C . LYS A 1 112 ? -16.089 3.796 -18.081 1.00 71.62 112 LYS A C 1
ATOM 912 O O . LYS A 1 112 ? -15.419 2.792 -17.879 1.00 71.62 112 LYS A O 1
ATOM 917 N N . ASN A 1 113 ? -17.423 3.792 -18.096 1.00 72.38 113 ASN A N 1
ATOM 918 C CA . ASN A 1 113 ? -18.241 2.591 -17.869 1.00 72.38 113 ASN A CA 1
ATOM 919 C C . ASN A 1 113 ? -17.846 1.818 -16.591 1.00 72.38 113 ASN A C 1
ATOM 921 O O . ASN A 1 113 ? -17.625 0.614 -16.651 1.00 72.38 113 ASN A O 1
ATOM 925 N N . ASP A 1 114 ? -17.675 2.525 -15.468 1.00 69.62 114 ASP A N 1
ATOM 926 C CA . ASP A 1 114 ? -17.209 1.984 -14.173 1.00 69.62 114 ASP A CA 1
ATOM 927 C C . ASP A 1 114 ? -15.806 1.350 -14.175 1.00 69.62 114 ASP A C 1
ATOM 929 O O . ASP A 1 114 ? -15.364 0.743 -13.195 1.00 69.62 114 ASP A O 1
ATOM 933 N N . GLU A 1 115 ? -15.048 1.547 -15.251 1.00 70.31 115 GLU A N 1
ATOM 934 C CA . GLU A 1 115 ? -13.690 1.053 -15.401 1.00 70.31 115 GLU A CA 1
ATOM 935 C C . GLU A 1 115 ? -12.685 2.204 -15.461 1.00 70.31 115 GLU A C 1
ATOM 937 O O . GLU A 1 115 ? -12.931 3.270 -16.031 1.00 70.31 115 GLU A O 1
ATOM 942 N N . TRP A 1 116 ? -11.528 1.985 -14.837 1.00 71.19 116 TRP A N 1
ATOM 943 C CA . TRP A 1 116 ? -10.463 2.976 -14.755 1.00 71.19 116 TRP A CA 1
ATOM 944 C C . TRP A 1 116 ? -9.514 2.807 -15.932 1.00 71.19 116 TRP A C 1
ATOM 946 O O . TRP A 1 116 ? -8.943 1.737 -16.143 1.00 71.19 116 TRP A O 1
ATOM 956 N N . TYR A 1 117 ? -9.309 3.884 -16.675 1.00 71.25 117 TYR A N 1
ATOM 957 C CA . TYR A 1 117 ? -8.391 3.941 -17.801 1.00 71.25 117 TYR A CA 1
ATOM 958 C C . TYR A 1 117 ? -7.281 4.938 -17.507 1.00 71.25 117 TYR A C 1
ATOM 960 O O . TYR A 1 117 ? -7.501 5.992 -16.916 1.00 71.25 117 TYR A O 1
ATOM 968 N N . PHE A 1 118 ? -6.070 4.620 -17.939 1.00 68.94 118 PHE A N 1
ATOM 969 C CA . PHE A 1 118 ? -5.031 5.624 -18.096 1.00 68.94 118 PHE A CA 1
ATOM 970 C C . PHE A 1 118 ? -5.383 6.535 -19.277 1.00 68.94 118 PHE A C 1
ATOM 972 O O . PHE A 1 118 ? -6.008 6.094 -20.241 1.00 68.94 118 PHE A O 1
ATOM 979 N N . SER A 1 119 ? -4.897 7.776 -19.257 1.00 67.06 119 SER A N 1
ATOM 980 C CA . SER A 1 119 ? -5.080 8.747 -20.352 1.00 67.06 119 SER A CA 1
ATOM 981 C C . SER A 1 119 ? -4.617 8.264 -21.740 1.00 67.06 119 SER A C 1
ATOM 983 O O . SER A 1 119 ? -5.006 8.827 -22.755 1.00 67.06 119 SER A O 1
ATOM 985 N N . ASN A 1 120 ? -3.812 7.199 -21.818 1.00 67.38 120 ASN A N 1
ATOM 986 C CA . ASN A 1 120 ? -3.417 6.548 -23.071 1.00 67.38 120 ASN A CA 1
ATOM 987 C C . ASN A 1 120 ? -4.365 5.402 -23.496 1.00 67.38 120 ASN A C 1
ATOM 989 O O . ASN A 1 120 ? -3.949 4.515 -24.243 1.00 67.38 120 ASN A O 1
ATOM 993 N N . GLY A 1 121 ? -5.58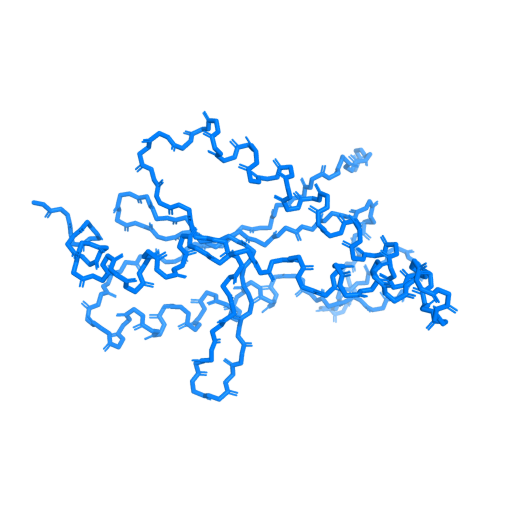6 5.354 -22.955 1.00 69.81 121 GLY A N 1
ATOM 994 C CA . GLY A 1 121 ? -6.624 4.373 -23.290 1.00 69.81 121 GLY A CA 1
ATOM 995 C C . GLY A 1 121 ? -6.407 2.965 -22.729 1.00 69.81 121 GLY A C 1
ATOM 996 O O . GLY A 1 121 ? -7.244 2.093 -22.943 1.00 69.81 121 GLY A O 1
ATOM 997 N N . HIS A 1 122 ? -5.315 2.719 -22.000 1.00 74.38 122 HIS A N 1
ATOM 998 C CA . HIS A 1 122 ? -5.071 1.412 -21.393 1.00 74.38 122 HIS A CA 1
ATOM 999 C C . HIS A 1 122 ? -5.897 1.260 -20.120 1.00 74.38 122 HIS A C 1
ATOM 1001 O O . HIS A 1 122 ? -5.877 2.138 -19.257 1.00 74.38 122 HIS A O 1
ATOM 1007 N N . LYS A 1 123 ? -6.577 0.122 -19.973 1.00 72.12 123 LYS A N 1
ATOM 1008 C CA . LYS A 1 123 ? -7.303 -0.215 -18.749 1.00 72.12 123 LYS A CA 1
ATOM 1009 C C . LYS A 1 123 ? -6.315 -0.368 -17.590 1.00 72.12 123 LYS A C 1
ATOM 1011 O O . LYS A 1 123 ? -5.403 -1.192 -17.643 1.00 72.12 123 LYS A O 1
ATOM 1016 N N . GLY A 1 124 ? -6.475 0.460 -16.567 1.00 67.75 124 GLY A N 1
ATOM 1017 C CA . GLY A 1 124 ? -5.704 0.400 -15.334 1.00 67.75 124 GLY A CA 1
ATOM 1018 C C . GLY A 1 124 ? -6.426 -0.436 -14.282 1.00 67.75 124 GLY A C 1
ATOM 1019 O O . GLY A 1 124 ? -7.652 -0.532 -14.270 1.00 67.75 124 GLY A O 1
ATOM 1020 N N . SER A 1 125 ? -5.675 -1.031 -13.356 1.00 69.50 125 SER A N 1
ATOM 1021 C CA . SER A 1 125 ? -6.280 -1.584 -12.144 1.00 69.50 125 SER A CA 1
ATOM 1022 C C . SER A 1 125 ? -6.816 -0.436 -11.286 1.00 69.50 125 SER A C 1
ATOM 1024 O O . SER A 1 125 ? -6.049 0.469 -10.959 1.00 69.50 125 SER A O 1
ATOM 1026 N N . ASN A 1 126 ? -8.093 -0.477 -10.895 1.00 76.19 126 ASN A N 1
ATOM 1027 C CA . ASN A 1 126 ? -8.677 0.540 -10.021 1.00 76.19 126 ASN A CA 1
ATOM 1028 C C . ASN A 1 126 ? -7.948 0.545 -8.655 1.00 76.19 126 ASN A C 1
ATOM 1030 O O . ASN A 1 126 ? -8.083 -0.431 -7.906 1.00 76.19 126 ASN A O 1
ATOM 1034 N N . PRO A 1 127 ? -7.208 1.615 -8.301 1.00 76.31 127 PRO A N 1
ATOM 1035 C CA . PRO A 1 127 ? -6.496 1.681 -7.027 1.00 76.31 127 PRO A CA 1
ATOM 1036 C C . PRO A 1 127 ? -7.453 1.676 -5.825 1.00 76.31 127 PRO A C 1
ATOM 1038 O O . PRO A 1 127 ? -7.107 1.150 -4.771 1.00 76.31 127 PRO A O 1
ATOM 1041 N N . PHE A 1 128 ? -8.690 2.157 -5.988 1.00 80.12 128 PHE A N 1
ATOM 1042 C CA . PHE A 1 128 ? -9.709 2.094 -4.940 1.00 80.12 128 PHE A CA 1
ATOM 1043 C C . PHE A 1 128 ? -10.155 0.655 -4.658 1.00 80.12 128 PHE A C 1
ATOM 1045 O O . PHE A 1 128 ? -10.318 0.291 -3.502 1.00 80.12 128 PHE A O 1
ATOM 1052 N N . HIS A 1 129 ? -10.262 -0.208 -5.678 1.00 82.00 129 HIS A N 1
ATOM 1053 C CA . HIS A 1 129 ? -10.589 -1.625 -5.458 1.00 82.00 129 HIS A CA 1
ATOM 1054 C C . HIS A 1 129 ? -9.460 -2.381 -4.744 1.00 82.00 129 HIS A C 1
ATOM 1056 O O . HIS A 1 129 ? -9.726 -3.305 -3.977 1.00 82.00 129 HIS A O 1
ATOM 1062 N N . GLN A 1 130 ? -8.196 -2.030 -5.013 1.00 76.44 130 GLN A N 1
ATOM 1063 C CA . GLN A 1 130 ? -7.049 -2.590 -4.285 1.00 76.44 130 GLN A CA 1
ATOM 1064 C C . GLN A 1 130 ? -7.108 -2.192 -2.811 1.00 76.44 130 GLN A C 1
ATOM 1066 O O . GLN A 1 130 ? -7.080 -3.060 -1.938 1.00 76.44 130 GLN A O 1
ATOM 1071 N N . LEU A 1 131 ? -7.318 -0.902 -2.562 1.00 83.94 131 LEU A N 1
ATOM 1072 C CA . LEU A 1 131 ? -7.439 -0.346 -1.226 1.00 83.94 131 LEU A CA 1
ATOM 1073 C C . LEU A 1 131 ? -8.636 -0.918 -0.449 1.00 83.94 131 LEU A C 1
ATOM 1075 O O . LEU A 1 131 ? -8.486 -1.301 0.709 1.00 83.94 131 LEU A O 1
ATOM 1079 N N . ASP A 1 132 ? -9.815 -1.031 -1.062 1.00 85.75 132 ASP A N 1
ATOM 1080 C CA . ASP A 1 132 ? -11.002 -1.577 -0.394 1.00 85.75 132 ASP A CA 1
ATOM 1081 C C . ASP A 1 132 ? -10.860 -3.063 -0.069 1.00 85.75 132 ASP A C 1
ATOM 1083 O O . ASP A 1 132 ? -11.268 -3.495 1.013 1.00 85.75 132 ASP A O 1
ATOM 1087 N N . ARG A 1 133 ? -10.204 -3.840 -0.941 1.00 82.88 133 ARG A N 1
ATOM 1088 C CA . ARG A 1 133 ? -9.849 -5.231 -0.633 1.00 82.88 133 ARG A CA 1
ATOM 1089 C C . ARG A 1 133 ? -8.930 -5.306 0.587 1.00 82.88 133 ARG A C 1
ATOM 1091 O O . ARG A 1 133 ? -9.203 -6.087 1.498 1.00 82.88 133 ARG A O 1
ATOM 1098 N N . ALA A 1 134 ? -7.882 -4.482 0.625 1.00 81.94 134 ALA A N 1
ATOM 1099 C CA . ALA A 1 134 ? -6.946 -4.445 1.745 1.00 81.94 134 ALA A CA 1
ATOM 1100 C C . ALA A 1 134 ? -7.638 -4.042 3.059 1.00 81.94 134 ALA A C 1
ATOM 1102 O O . ALA A 1 134 ? -7.482 -4.719 4.077 1.00 81.94 134 ALA A O 1
ATOM 1103 N N . LYS A 1 135 ? -8.488 -3.007 3.023 1.00 86.81 135 LYS A N 1
ATOM 1104 C CA . LYS A 1 135 ? -9.296 -2.570 4.174 1.00 86.81 135 LYS A CA 1
ATOM 1105 C C . LYS A 1 135 ? -10.215 -3.673 4.681 1.00 86.81 135 LYS A C 1
ATOM 1107 O O . LYS A 1 135 ? -10.275 -3.900 5.886 1.00 86.81 135 LYS A O 1
ATOM 1112 N N . GLY A 1 136 ? -10.935 -4.343 3.780 1.00 86.06 136 GLY A N 1
ATOM 1113 C CA . GLY A 1 136 ? -11.875 -5.403 4.137 1.00 86.06 136 GLY A CA 1
ATOM 1114 C C . GLY A 1 136 ? -11.186 -6.574 4.834 1.00 86.06 136 GLY A C 1
ATOM 1115 O O . GLY A 1 136 ? -11.660 -7.039 5.871 1.00 86.06 136 GLY A O 1
ATOM 1116 N N . LEU A 1 137 ? -10.034 -7.004 4.314 1.00 82.50 137 LEU A N 1
ATOM 1117 C CA . LEU A 1 137 ? -9.260 -8.099 4.898 1.00 82.50 137 LEU A CA 1
ATOM 1118 C C . LEU A 1 137 ? -8.640 -7.712 6.244 1.00 82.50 137 LEU A C 1
ATOM 1120 O O . LEU A 1 137 ? -8.753 -8.480 7.200 1.00 82.50 137 LEU A O 1
ATOM 1124 N N . LEU A 1 138 ? -8.092 -6.499 6.373 1.00 80.88 138 LEU A N 1
ATOM 1125 C CA . LEU A 1 138 ? -7.588 -6.009 7.656 1.00 80.88 138 LEU A CA 1
ATOM 1126 C C . LEU A 1 138 ? -8.710 -5.884 8.697 1.00 80.88 138 LEU A C 1
ATOM 1128 O O . LEU A 1 138 ? -8.551 -6.332 9.829 1.00 80.88 138 LEU A O 1
ATOM 1132 N N . ALA A 1 139 ? -9.868 -5.338 8.319 1.00 85.00 139 ALA A N 1
ATOM 1133 C CA . ALA A 1 139 ? -11.025 -5.243 9.207 1.00 85.00 139 ALA A CA 1
ATOM 1134 C C . ALA A 1 139 ? -11.509 -6.629 9.663 1.00 85.00 139 ALA A C 1
ATOM 1136 O O . ALA A 1 139 ? -11.803 -6.829 10.843 1.00 85.00 139 ALA A O 1
ATOM 1137 N N . LYS A 1 140 ? -11.541 -7.608 8.750 1.00 82.88 140 LYS A N 1
ATOM 1138 C CA . LYS A 1 140 ? -11.880 -9.000 9.068 1.00 82.88 140 LYS A CA 1
ATOM 1139 C C . LYS A 1 140 ? -10.867 -9.625 10.030 1.00 82.88 140 LYS A C 1
ATOM 1141 O O . LYS A 1 140 ? -11.273 -10.265 10.998 1.00 82.88 140 LYS A O 1
ATOM 1146 N N . PHE A 1 141 ? -9.572 -9.399 9.809 1.00 80.00 141 PHE A N 1
ATOM 1147 C CA . PHE A 1 141 ? -8.516 -9.854 10.711 1.00 80.00 141 PHE A CA 1
ATOM 1148 C C . PHE A 1 141 ? -8.671 -9.267 12.117 1.00 80.00 141 PHE A C 1
ATOM 1150 O O . PHE A 1 141 ? -8.670 -10.018 13.088 1.00 80.00 141 PHE A O 1
ATOM 1157 N N . LEU A 1 142 ? -8.872 -7.954 12.239 1.00 80.81 142 LEU A N 1
ATOM 1158 C CA . LEU A 1 142 ? -9.075 -7.297 13.536 1.00 80.81 142 LEU A CA 1
ATOM 1159 C C . LEU A 1 142 ? -10.299 -7.860 14.259 1.00 80.81 142 LEU A C 1
ATOM 1161 O O . LEU A 1 142 ? -10.214 -8.208 15.435 1.00 80.81 142 LEU A O 1
ATOM 1165 N N . LYS A 1 143 ? -11.406 -8.047 13.530 1.00 84.75 143 LYS A N 1
ATOM 1166 C CA . LYS A 1 143 ? -12.620 -8.666 14.069 1.00 84.75 143 LYS A CA 1
ATOM 1167 C C . LYS A 1 143 ? -12.365 -10.087 14.579 1.00 84.75 143 LYS A C 1
ATOM 1169 O O . LYS A 1 143 ? -12.887 -10.443 15.625 1.00 84.75 143 LYS A O 1
ATOM 1174 N N . SER A 1 144 ? -11.538 -10.880 13.890 1.00 81.06 144 SER A N 1
ATOM 1175 C CA . SER A 1 144 ? -11.149 -12.233 14.337 1.00 81.06 144 SER A CA 1
ATOM 1176 C C . SER A 1 144 ? -10.325 -12.255 15.632 1.00 81.06 144 SER A C 1
ATOM 1178 O O . SER A 1 144 ? -10.125 -13.316 16.218 1.00 81.06 144 SER A O 1
ATOM 1180 N N . LYS A 1 145 ? -9.820 -11.092 16.060 1.00 80.31 145 LYS A N 1
ATOM 1181 C CA . LYS A 1 145 ? -9.071 -10.882 17.303 1.00 80.31 145 LYS A CA 1
ATOM 1182 C C . LYS A 1 145 ? -9.878 -10.102 18.346 1.00 80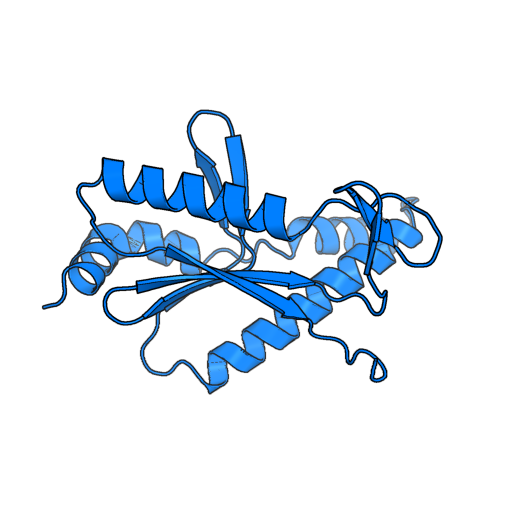.31 145 LYS A C 1
ATOM 1184 O O . LYS A 1 145 ? -9.287 -9.604 19.295 1.00 80.31 145 LYS A O 1
ATOM 1189 N N . ASP A 1 146 ? -11.189 -9.954 18.141 1.00 84.31 146 ASP A N 1
ATOM 1190 C CA . ASP A 1 146 ? -12.096 -9.162 18.983 1.00 84.31 146 ASP A CA 1
ATOM 1191 C C . ASP A 1 146 ? -11.705 -7.676 19.099 1.00 84.31 146 ASP A C 1
ATOM 1193 O O . ASP A 1 146 ? -12.044 -6.980 20.057 1.00 84.31 146 ASP A O 1
ATOM 1197 N N . ILE A 1 147 ? -11.017 -7.149 18.081 1.00 81.19 147 ILE A N 1
ATOM 1198 C CA . ILE A 1 147 ? -10.606 -5.746 18.011 1.00 81.19 147 ILE A CA 1
ATOM 1199 C C . ILE A 1 147 ? -11.602 -4.977 17.146 1.00 81.19 147 ILE A C 1
ATOM 1201 O O . ILE A 1 147 ? -11.721 -5.207 15.942 1.00 81.19 147 ILE A O 1
ATOM 1205 N N . CYS A 1 148 ? -12.283 -4.006 17.753 1.00 82.38 148 CYS A N 1
ATOM 1206 C CA . CYS A 1 148 ? -13.269 -3.164 17.082 1.00 82.38 148 CYS A CA 1
ATOM 1207 C C . CYS A 1 148 ? -12.738 -1.736 16.887 1.00 82.38 148 CYS A C 1
ATOM 1209 O O . CYS A 1 148 ? -13.104 -0.815 17.619 1.00 82.38 148 CYS A O 1
ATOM 1211 N N . ILE A 1 149 ? -11.872 -1.551 15.887 1.00 83.62 149 ILE A N 1
ATOM 1212 C CA . ILE A 1 149 ? -11.355 -0.232 15.490 1.00 83.62 149 ILE A CA 1
ATOM 1213 C C . ILE A 1 149 ? -11.616 0.033 14.002 1.00 83.62 149 ILE A C 1
ATOM 1215 O O . ILE A 1 149 ? -11.537 -0.893 13.192 1.00 83.62 149 ILE A O 1
ATOM 1219 N N . PRO A 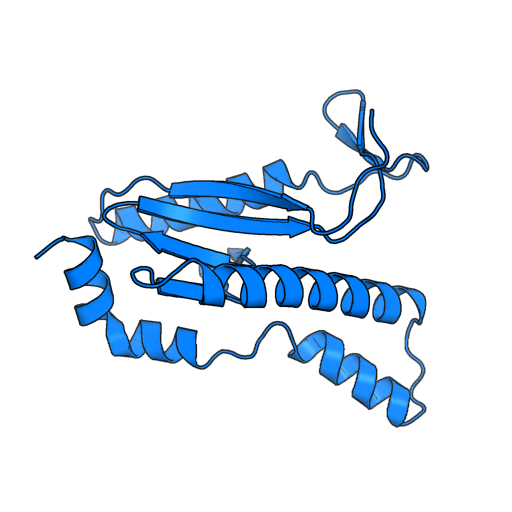1 150 ? -11.933 1.279 13.610 1.00 85.56 150 PRO A N 1
ATOM 1220 C CA . PRO A 1 150 ? -12.168 1.617 12.214 1.00 85.56 150 PRO A CA 1
ATOM 1221 C C . PRO A 1 150 ? -10.877 1.540 11.389 1.00 85.56 150 PRO A C 1
ATOM 1223 O O . PRO A 1 150 ? -9.823 2.024 11.816 1.00 85.56 150 PRO A O 1
ATOM 1226 N N . VAL A 1 151 ? -11.003 0.994 10.176 1.00 87.06 151 VAL A N 1
ATOM 1227 C CA . VAL A 1 151 ? -9.943 0.939 9.161 1.00 87.06 151 VAL A CA 1
ATOM 1228 C C . VAL A 1 151 ? -10.260 1.931 8.045 1.00 87.06 151 VAL A C 1
ATOM 1230 O O . VAL A 1 151 ? -11.227 1.778 7.297 1.00 87.06 151 VAL A O 1
ATOM 1233 N N . TRP A 1 152 ? -9.428 2.956 7.936 1.00 87.88 152 TRP A N 1
ATOM 1234 C CA . TRP A 1 152 ? -9.477 3.973 6.895 1.00 87.88 152 TRP A CA 1
ATOM 1235 C C . TRP A 1 152 ? -8.540 3.580 5.757 1.00 87.88 152 TRP A C 1
ATOM 1237 O O . TRP A 1 152 ? -7.591 2.826 5.962 1.00 87.88 152 TRP A O 1
ATOM 1247 N N . GLY A 1 153 ? -8.792 4.094 4.557 1.00 86.06 153 GLY A N 1
ATOM 1248 C CA . GLY A 1 153 ? -7.865 3.933 3.445 1.00 86.06 153 GLY A CA 1
ATOM 1249 C C . GLY A 1 153 ? -7.716 5.217 2.662 1.00 86.06 153 GLY A C 1
ATOM 1250 O O . GLY A 1 153 ? -8.702 5.918 2.433 1.00 86.06 153 GLY A O 1
ATOM 1251 N N . TYR A 1 154 ? -6.491 5.480 2.227 1.00 86.44 154 TYR A N 1
ATOM 1252 C CA . TYR A 1 154 ? -6.129 6.664 1.468 1.00 86.44 154 TYR A CA 1
ATOM 1253 C C . TYR A 1 154 ? -5.235 6.277 0.295 1.00 86.44 154 TYR A C 1
ATOM 1255 O O . TYR A 1 154 ? -4.321 5.470 0.441 1.00 86.44 154 TYR A O 1
ATOM 1263 N N . ILE A 1 155 ? -5.480 6.892 -0.860 1.00 84.56 155 ILE A N 1
ATOM 1264 C CA . ILE A 1 155 ? -4.545 6.853 -1.984 1.00 84.56 155 ILE A CA 1
ATOM 1265 C C . ILE A 1 155 ? -3.656 8.086 -1.874 1.00 84.56 155 ILE A C 1
ATOM 1267 O O . ILE A 1 155 ? -4.153 9.213 -1.882 1.00 84.56 155 ILE A O 1
ATOM 1271 N N . VAL A 1 156 ? -2.347 7.876 -1.802 1.00 82.88 156 VAL A N 1
ATOM 1272 C CA . VAL A 1 156 ? -1.351 8.942 -1.712 1.00 82.88 156 VAL A CA 1
ATOM 1273 C C . VAL A 1 156 ? -0.652 9.077 -3.058 1.00 82.88 156 VAL A C 1
ATOM 1275 O O . VAL A 1 156 ? -0.008 8.149 -3.546 1.00 82.88 156 VAL A O 1
ATOM 1278 N N . ARG A 1 157 ? -0.783 10.247 -3.685 1.00 80.75 157 ARG A N 1
ATOM 1279 C CA . ARG A 1 157 ? -0.069 10.578 -4.924 1.00 80.75 157 ARG A CA 1
ATOM 1280 C C . ARG A 1 157 ? 1.155 11.414 -4.579 1.00 80.75 157 ARG A C 1
ATOM 1282 O O . ARG A 1 157 ? 1.023 12.465 -3.966 1.00 80.75 157 ARG A O 1
ATOM 1289 N N . THR A 1 158 ? 2.323 10.944 -4.996 1.00 77.56 158 THR A N 1
ATOM 1290 C CA . THR A 1 158 ? 3.624 11.575 -4.706 1.00 77.56 158 THR A CA 1
ATOM 1291 C C . THR A 1 158 ? 4.151 12.443 -5.844 1.00 77.56 158 THR A C 1
ATOM 1293 O O . THR A 1 158 ? 5.124 13.160 -5.659 1.00 77.56 158 THR A O 1
ATOM 1296 N N . ASN A 1 159 ? 3.507 12.402 -7.013 1.00 72.00 159 ASN A N 1
ATOM 1297 C CA . ASN A 1 159 ? 3.795 13.311 -8.120 1.00 72.00 159 ASN A CA 1
ATOM 1298 C C . ASN A 1 159 ? 2.674 14.336 -8.258 1.00 72.00 159 ASN A C 1
ATOM 1300 O O . ASN A 1 159 ? 1.493 13.978 -8.194 1.00 72.00 159 ASN A O 1
ATOM 1304 N N . GLU A 1 160 ? 3.057 15.586 -8.510 1.00 54.25 160 GLU A N 1
ATOM 1305 C CA . GLU A 1 160 ? 2.129 16.654 -8.860 1.00 54.25 160 GLU A CA 1
ATOM 1306 C C . GLU A 1 160 ? 1.372 16.281 -10.140 1.00 54.25 160 GLU A C 1
ATOM 1308 O O . GLU A 1 160 ? 1.957 15.965 -11.178 1.00 54.25 160 GLU A O 1
ATOM 1313 N N . VAL A 1 161 ? 0.044 16.303 -10.060 1.00 48.22 161 VAL A N 1
ATOM 1314 C CA . VAL A 1 161 ? -0.793 16.393 -11.251 1.00 48.22 161 VAL A CA 1
ATOM 1315 C C . VAL A 1 161 ? -0.779 17.867 -11.641 1.00 48.22 161 VAL A C 1
ATOM 1317 O O . VAL A 1 161 ? -1.173 18.715 -10.839 1.00 48.22 161 VAL A O 1
ATOM 1320 N N . SER A 1 162 ? -0.313 18.186 -12.850 1.00 36.25 162 SER A N 1
ATOM 1321 C CA . SER A 1 162 ? -0.610 19.474 -13.476 1.00 36.25 162 SER A CA 1
ATOM 1322 C C . SER A 1 162 ? -2.122 19.681 -13.394 1.00 36.25 162 SER A C 1
ATOM 1324 O O . SER A 1 162 ? -2.874 18.832 -13.864 1.00 36.25 162 SER A O 1
ATOM 1326 N N . LYS A 1 163 ? -2.523 20.755 -12.702 1.00 31.73 163 LYS A N 1
ATOM 1327 C CA . LYS A 1 163 ? -3.903 21.117 -12.343 1.00 31.73 163 LYS A CA 1
ATOM 1328 C C . LYS A 1 163 ? -4.930 20.662 -13.393 1.00 31.73 163 LYS A C 1
ATOM 1330 O O . LYS A 1 163 ? -4.747 20.940 -14.578 1.00 31.73 163 LYS A O 1
ATOM 1335 N N . LEU A 1 164 ? -5.977 19.980 -12.913 1.00 33.59 164 LEU A N 1
ATOM 1336 C CA . LEU A 1 164 ? -7.257 19.829 -13.617 1.00 33.59 164 LEU A CA 1
ATOM 1337 C C . LEU A 1 164 ? -7.791 21.198 -14.054 1.00 33.59 164 LEU A C 1
ATOM 1339 O O . LEU A 1 164 ? -7.621 22.159 -13.265 1.00 33.59 164 LEU A O 1
#

Radius of gyration: 17.62 Å; Cα contacts (8 Å, |Δi|>4): 212; chains: 1; bounding box: 44×39×52 Å

Nearest PDB structures (foldseek):
  8ibx-assembly1_C  TM=6.544E-01  e=3.774E-02  Bombyx mori
  8ibz-assembly1_C  TM=6.103E-01  e=9.960E-02  Bombyx mori
  8gh6-assembly1_A  TM=6.580E-01  e=2.165E-01  Bombyx mori
  1y88-assembly1_A  TM=5.314E-01  e=1.209E-01  Archaeoglobus fulgidus
  4r5q-assembly1_A  TM=3.642E-01  e=7.207E-02  Pyrobaculum calidifontis JCM 11548